Protein AF-W6MPG4-F1 (afdb_monomer_lite)

Organism: NCBI:txid1382522

Radius of gyration: 19.54 Å; chains: 1; bounding box: 28×38×53 Å

Foldseek 3Di:
DKDKDAFDWDQDPVRDTDTDGIDIDDPVPDDDDDDDPVCVPPCVPPPPDDDDDDDPDPDPDD

Sequence (62 aa):
MNVQLRDVTVTARDGAVTHVEQVFVRGSQVRFFSVPEMLKNAPMFNPNHVKPPPPIRNLRRR

pLDDT: mean 92.46, std 7.73, range [65.81, 97.94]

Secondary structure (DSSP, 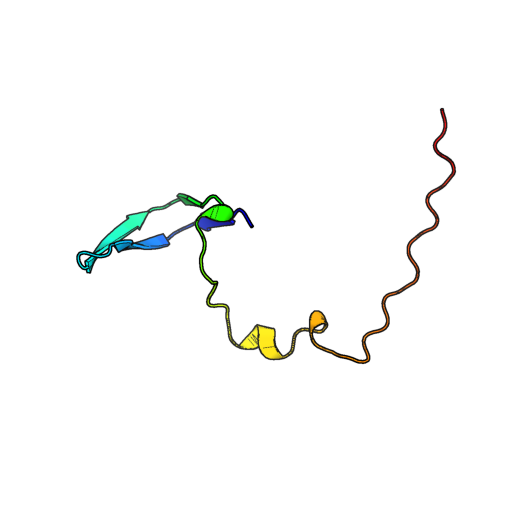8-state):
--EEEEEEEEE-TT--EEEEEEEEE-GGG-------GGGGG-GGG-TT-PPPPPP-------

Structure (mmCIF, N/CA/C/O backbone):
data_AF-W6MPG4-F1
#
_entry.id   AF-W6MPG4-F1
#
loop_
_atom_site.group_PDB
_atom_site.id
_atom_site.type_symbol
_atom_site.label_atom_id
_atom_site.label_alt_id
_atom_site.label_comp_id
_atom_site.label_asym_id
_atom_site.label_entity_id
_atom_site.label_seq_id
_atom_site.pdbx_PDB_ins_code
_atom_site.Cartn_x
_atom_site.Cartn_y
_atom_site.Cartn_z
_atom_site.occupancy
_atom_site.B_iso_or_equiv
_atom_site.auth_seq_id
_atom_site.auth_comp_id
_atom_site.auth_asym_id
_atom_site.auth_atom_id
_atom_site.pdbx_PDB_model_num
ATOM 1 N N . MET A 1 1 ? 2.086 10.156 -3.122 1.00 93.25 1 MET A N 1
ATOM 2 C CA . MET A 1 1 ? 1.686 8.738 -3.254 1.00 93.25 1 MET A CA 1
ATOM 3 C C . MET A 1 1 ? 0.566 8.417 -2.266 1.00 93.25 1 MET A C 1
ATOM 5 O O . MET A 1 1 ? 0.789 7.692 -1.309 1.00 93.25 1 MET A O 1
ATOM 9 N N . ASN A 1 2 ? -0.608 9.039 -2.422 1.00 96.62 2 ASN A N 1
ATOM 10 C CA . ASN A 1 2 ? -1.741 8.735 -1.539 1.00 96.62 2 ASN A CA 1
ATOM 11 C C . ASN A 1 2 ? -2.270 7.339 -1.873 1.00 96.62 2 ASN A C 1
ATOM 13 O O . ASN A 1 2 ? -2.269 6.977 -3.050 1.00 96.62 2 ASN A O 1
ATOM 17 N N . VAL A 1 3 ? -2.713 6.585 -0.870 1.00 97.38 3 VAL A N 1
ATOM 18 C CA . VAL A 1 3 ? -3.211 5.218 -1.068 1.00 97.38 3 VAL A CA 1
ATOM 19 C C . VAL A 1 3 ? -4.486 5.012 -0.271 1.00 97.38 3 VAL A C 1
ATOM 21 O O . VAL A 1 3 ? -4.577 5.419 0.886 1.00 97.38 3 VAL A O 1
ATOM 24 N N . GLN A 1 4 ? -5.459 4.371 -0.907 1.00 97.56 4 GLN A N 1
ATOM 25 C CA . GLN A 1 4 ? -6.655 3.855 -0.264 1.00 97.56 4 GLN A CA 1
ATOM 26 C C . GLN A 1 4 ? -6.532 2.336 -0.185 1.00 97.56 4 GLN A C 1
ATOM 28 O O . GLN A 1 4 ? -6.250 1.690 -1.193 1.00 97.56 4 GLN A O 1
ATOM 33 N N . LEU A 1 5 ? -6.720 1.785 1.008 1.00 97.25 5 LEU A N 1
ATOM 34 C CA . LEU A 1 5 ? -6.663 0.355 1.282 1.00 97.25 5 LEU A CA 1
ATOM 35 C C . LEU A 1 5 ? -8.003 -0.105 1.861 1.00 97.25 5 LEU A C 1
ATOM 37 O O . LEU A 1 5 ? -8.720 0.684 2.485 1.00 97.25 5 LEU A O 1
ATOM 41 N N . ARG A 1 6 ? -8.325 -1.379 1.642 1.00 97.94 6 ARG A N 1
ATOM 42 C CA . ARG A 1 6 ? -9.490 -2.058 2.213 1.00 97.94 6 ARG A CA 1
ATOM 43 C C . ARG A 1 6 ? -9.038 -3.323 2.924 1.00 97.94 6 ARG A C 1
ATOM 45 O O . ARG A 1 6 ? -8.044 -3.901 2.498 1.00 97.94 6 ARG A O 1
ATOM 52 N N . ASP A 1 7 ? -9.778 -3.702 3.959 1.00 97.94 7 ASP A N 1
ATOM 53 C CA . ASP A 1 7 ? -9.518 -4.874 4.799 1.00 97.94 7 ASP A CA 1
ATOM 54 C C . ASP A 1 7 ? -8.062 -4.926 5.296 1.00 97.94 7 ASP A C 1
ATOM 56 O O . ASP A 1 7 ? -7.229 -5.724 4.865 1.00 97.94 7 ASP A O 1
ATOM 60 N N . VAL A 1 8 ? -7.719 -3.961 6.149 1.00 97.06 8 VAL A N 1
ATOM 61 C CA . VAL A 1 8 ? -6.342 -3.705 6.575 1.00 97.06 8 VAL A CA 1
ATOM 62 C C . VAL A 1 8 ? -6.132 -4.192 7.996 1.00 97.06 8 VAL A C 1
ATOM 64 O O . VAL A 1 8 ? -6.885 -3.844 8.902 1.00 97.06 8 VAL A O 1
ATOM 67 N N . THR A 1 9 ? -5.042 -4.925 8.202 1.00 97.69 9 THR A N 1
ATOM 68 C CA . THR A 1 9 ? -4.496 -5.196 9.534 1.00 97.69 9 THR A CA 1
ATOM 69 C C . THR A 1 9 ? -3.425 -4.155 9.842 1.00 97.69 9 THR A C 1
ATOM 71 O O . THR A 1 9 ? -2.412 -4.079 9.145 1.00 97.69 9 THR A O 1
ATOM 74 N N . VAL A 1 10 ? -3.652 -3.323 10.855 1.00 96.44 10 VAL A N 1
ATOM 75 C CA . VAL A 1 10 ? -2.717 -2.279 11.280 1.00 96.44 10 VAL A CA 1
ATOM 76 C C . VAL A 1 10 ? -1.976 -2.754 12.519 1.00 96.44 10 VAL A C 1
ATOM 78 O O . VAL A 1 10 ? -2.598 -3.111 13.513 1.00 96.44 10 VAL A O 1
ATOM 81 N N . THR A 1 11 ? -0.646 -2.708 12.471 1.00 97.25 11 THR A N 1
ATOM 82 C CA . THR A 1 11 ? 0.213 -2.935 13.638 1.00 97.25 11 THR A CA 1
ATOM 83 C C . THR A 1 11 ? 0.834 -1.612 14.065 1.00 97.25 11 THR A C 1
ATOM 85 O O . THR A 1 11 ? 1.595 -0.998 13.309 1.00 97.25 11 THR A O 1
ATOM 88 N N . ALA A 1 12 ? 0.492 -1.150 15.264 1.00 95.94 12 ALA A N 1
ATOM 89 C CA . ALA A 1 12 ? 1.069 0.054 15.848 1.00 95.94 12 ALA A CA 1
ATOM 90 C C . ALA A 1 12 ? 2.456 -0.226 16.461 1.00 95.94 12 ALA A C 1
ATOM 92 O O . ALA A 1 12 ? 2.911 -1.365 16.552 1.00 95.94 12 ALA A O 1
ATOM 93 N N . ARG A 1 13 ? 3.185 0.834 16.838 1.00 96.06 13 ARG A N 1
ATOM 94 C CA . ARG A 1 13 ? 4.572 0.717 17.341 1.00 96.06 13 ARG A CA 1
ATOM 95 C C . ARG A 1 13 ? 4.680 0.001 18.686 1.00 96.06 13 ARG A C 1
ATOM 97 O O . ARG A 1 13 ? 5.738 -0.526 19.002 1.00 96.06 13 ARG A O 1
ATOM 104 N N . ASP A 1 14 ? 3.609 0.034 19.461 1.00 96.75 14 ASP A N 1
ATOM 105 C CA . ASP A 1 14 ? 3.424 -0.690 20.717 1.00 96.75 14 ASP A CA 1
ATOM 106 C C . ASP A 1 14 ? 3.068 -2.173 20.499 1.00 96.75 14 ASP A C 1
ATOM 108 O O . ASP A 1 14 ? 2.971 -2.927 21.461 1.00 96.75 14 ASP A O 1
ATOM 112 N N . GLY A 1 15 ? 2.900 -2.601 19.243 1.00 96.88 15 GLY A N 1
ATOM 113 C CA . GLY A 1 15 ? 2.545 -3.967 18.871 1.00 96.88 15 GLY A CA 1
ATOM 114 C C . GLY A 1 15 ? 1.041 -4.238 18.855 1.00 96.88 15 GLY A C 1
ATOM 115 O O . GLY A 1 15 ? 0.647 -5.358 18.531 1.00 96.88 15 GLY A O 1
ATOM 116 N N . ALA A 1 16 ? 0.193 -3.249 19.158 1.00 97.56 16 ALA A N 1
ATOM 117 C CA . ALA A 1 16 ? -1.252 -3.424 19.083 1.00 97.56 16 ALA A CA 1
ATOM 118 C C . ALA A 1 16 ? -1.687 -3.691 17.635 1.00 97.56 16 ALA A C 1
ATOM 120 O O . ALA A 1 16 ? -1.261 -2.995 16.706 1.00 97.56 16 ALA A O 1
ATOM 121 N N . VAL A 1 17 ? -2.545 -4.699 17.455 1.00 97.94 17 VAL A N 1
ATOM 122 C CA . VAL A 1 17 ? -3.078 -5.105 16.151 1.00 97.94 17 VAL A CA 1
ATOM 123 C C . VAL A 1 17 ? -4.558 -4.767 16.081 1.00 97.94 17 VAL A C 1
ATOM 125 O O . VAL A 1 17 ? -5.332 -5.165 16.950 1.00 97.94 17 VAL A O 1
ATOM 128 N N . THR A 1 18 ? -4.957 -4.042 15.041 1.00 97.38 18 THR A N 1
ATOM 129 C CA . THR A 1 18 ? -6.357 -3.685 14.794 1.00 97.38 18 THR A CA 1
ATOM 130 C C . THR A 1 18 ? -6.745 -3.972 13.350 1.00 97.38 18 THR A C 1
ATOM 132 O O . THR A 1 18 ? -5.936 -3.835 12.432 1.00 97.38 18 THR A O 1
ATOM 135 N N . HIS A 1 19 ? -8.000 -4.372 13.149 1.00 97.44 19 HIS A N 1
ATOM 136 C CA . HIS A 1 19 ? -8.590 -4.508 11.821 1.00 97.44 19 HIS A CA 1
ATOM 137 C C . HIS A 1 19 ? -9.378 -3.252 11.465 1.00 97.44 19 HIS A C 1
ATOM 139 O O . HIS A 1 19 ? -10.148 -2.739 12.279 1.00 97.44 19 HIS A O 1
ATOM 145 N N . VAL A 1 20 ? -9.187 -2.765 10.241 1.00 96.81 20 VAL A N 1
ATOM 146 C CA . VAL A 1 20 ? -9.871 -1.585 9.715 1.00 96.81 20 VAL A CA 1
ATOM 147 C C . VAL A 1 20 ? -10.395 -1.888 8.318 1.00 96.81 20 VAL A C 1
ATOM 149 O O . VAL A 1 20 ? -9.627 -2.233 7.421 1.00 96.81 20 VAL A O 1
ATOM 152 N N . GLU A 1 21 ? -11.700 -1.719 8.108 1.00 97.62 21 GLU A N 1
ATOM 153 C CA . GLU A 1 21 ? -12.335 -2.024 6.819 1.00 97.62 21 GLU A CA 1
ATOM 154 C C . GLU A 1 21 ? -11.831 -1.134 5.679 1.00 97.62 21 GLU A C 1
ATOM 156 O O . GLU A 1 21 ? -11.653 -1.605 4.556 1.00 97.62 21 GLU A O 1
ATOM 161 N N . GLN A 1 22 ? -11.589 0.153 5.943 1.00 97.06 22 GLN A N 1
ATOM 162 C CA . GLN A 1 22 ? -11.126 1.102 4.936 1.00 97.06 22 GLN A CA 1
ATOM 163 C C . GLN A 1 22 ? -10.205 2.162 5.543 1.00 97.06 22 GLN A C 1
ATOM 165 O O . GLN A 1 22 ? -10.542 2.800 6.538 1.00 97.06 22 GLN A O 1
ATOM 170 N N . VAL A 1 23 ? -9.062 2.405 4.896 1.00 97.00 23 VAL A N 1
ATOM 171 C CA . VAL A 1 23 ? -8.079 3.417 5.315 1.00 97.00 23 VAL A CA 1
ATOM 172 C C . VAL A 1 23 ? -7.630 4.242 4.115 1.00 97.00 23 VAL A C 1
ATOM 174 O O . VAL A 1 23 ? -7.432 3.717 3.020 1.00 97.00 23 VAL A O 1
ATOM 177 N N . PHE A 1 24 ? -7.422 5.541 4.329 1.00 97.19 24 PHE A N 1
ATOM 178 C CA . PHE A 1 24 ? -6.759 6.423 3.374 1.00 97.19 24 PHE A CA 1
ATOM 179 C C . PHE A 1 24 ? -5.496 7.019 3.997 1.00 97.19 24 PHE A C 1
ATOM 181 O O . PHE A 1 24 ? -5.563 7.721 5.006 1.00 97.19 24 PHE A O 1
ATOM 188 N N . VAL A 1 25 ? -4.341 6.761 3.384 1.00 96.56 25 VAL A N 1
ATOM 189 C CA . VAL A 1 25 ? -3.040 7.254 3.848 1.00 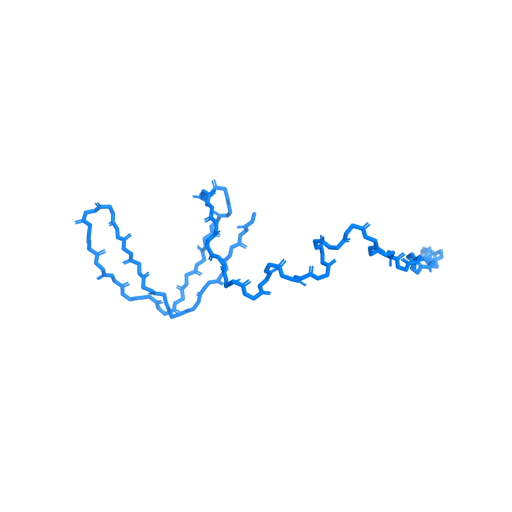96.56 25 VAL A CA 1
ATOM 190 C C . VAL A 1 25 ? -2.545 8.354 2.919 1.00 96.56 25 VAL A C 1
ATOM 192 O O . VAL A 1 25 ? -2.431 8.176 1.701 1.00 96.56 25 VAL A O 1
ATOM 195 N N . ARG A 1 26 ? -2.189 9.504 3.500 1.00 97.62 26 ARG A N 1
ATOM 196 C CA . ARG A 1 26 ? -1.504 10.575 2.772 1.00 97.62 26 ARG A CA 1
ATOM 197 C C . ARG A 1 26 ? -0.087 10.127 2.431 1.00 97.62 26 ARG A C 1
ATOM 199 O O . ARG A 1 26 ? 0.705 9.791 3.306 1.00 97.62 26 ARG A O 1
ATOM 206 N N . GLY A 1 27 ? 0.278 10.235 1.161 1.00 96.94 27 GLY A N 1
ATOM 207 C CA . GLY A 1 27 ? 1.538 9.711 0.649 1.00 96.94 27 GLY A CA 1
ATOM 208 C C . GLY A 1 27 ? 2.802 10.322 1.230 1.00 96.94 27 GLY A C 1
ATOM 209 O O . GLY A 1 27 ? 3.839 9.681 1.181 1.00 96.94 27 GLY A O 1
ATOM 210 N N . SER A 1 28 ? 2.732 11.532 1.789 1.00 97.94 28 SER A N 1
ATOM 211 C CA . SER A 1 28 ? 3.881 12.147 2.464 1.00 97.94 28 SER A CA 1
ATOM 212 C C . SER A 1 28 ? 4.245 11.464 3.787 1.00 97.94 28 SER A C 1
ATOM 214 O O . SER A 1 28 ? 5.295 11.763 4.337 1.00 97.94 28 SER A O 1
ATOM 216 N N . GLN A 1 29 ? 3.384 10.590 4.319 1.00 96.19 29 GLN A N 1
ATOM 217 C CA . GLN A 1 29 ? 3.641 9.834 5.550 1.00 96.19 29 GLN A CA 1
ATOM 218 C C . GLN A 1 29 ? 4.190 8.425 5.275 1.00 96.19 29 GLN A C 1
ATOM 220 O O . GLN A 1 29 ? 4.609 7.737 6.204 1.00 96.19 29 GLN A O 1
ATOM 225 N N . VAL A 1 30 ? 4.199 7.981 4.014 1.00 97.19 30 VAL A N 1
ATOM 226 C CA . VAL A 1 30 ? 4.648 6.634 3.649 1.00 97.19 30 VAL A CA 1
ATOM 227 C C . VAL A 1 30 ? 6.165 6.605 3.494 1.00 97.19 30 VAL A C 1
ATOM 229 O O . VAL A 1 30 ? 6.738 7.448 2.810 1.00 97.19 30 VAL A O 1
ATOM 232 N N . ARG A 1 31 ? 6.811 5.608 4.111 1.00 96.50 31 ARG A N 1
ATOM 233 C CA . ARG A 1 31 ? 8.263 5.392 4.008 1.00 96.50 31 ARG A CA 1
ATOM 234 C C . ARG A 1 31 ? 8.637 4.495 2.832 1.00 96.50 31 ARG A C 1
ATOM 236 O O . ARG A 1 31 ? 9.509 4.844 2.050 1.00 96.50 31 ARG A O 1
ATOM 243 N N . PHE A 1 32 ? 7.981 3.345 2.715 1.00 97.31 32 PHE A N 1
ATOM 244 C CA . PHE A 1 32 ? 8.174 2.395 1.625 1.00 97.31 32 PHE A CA 1
ATOM 245 C C . PHE A 1 32 ? 6.912 1.549 1.441 1.00 97.31 32 PHE A C 1
ATOM 247 O O . PHE A 1 32 ? 6.028 1.546 2.298 1.00 97.31 32 PHE A O 1
ATOM 254 N N . PHE A 1 33 ? 6.851 0.823 0.328 1.00 96.25 33 PHE A N 1
ATOM 255 C CA . PHE A 1 33 ? 5.829 -0.180 0.057 1.00 96.25 33 PHE A CA 1
ATOM 256 C C . PHE A 1 33 ? 6.504 -1.537 -0.116 1.00 96.25 33 PHE A C 1
ATOM 258 O O . PHE A 1 33 ? 7.494 -1.639 -0.838 1.00 96.25 33 PHE A O 1
ATOM 265 N N . SER A 1 34 ? 5.960 -2.566 0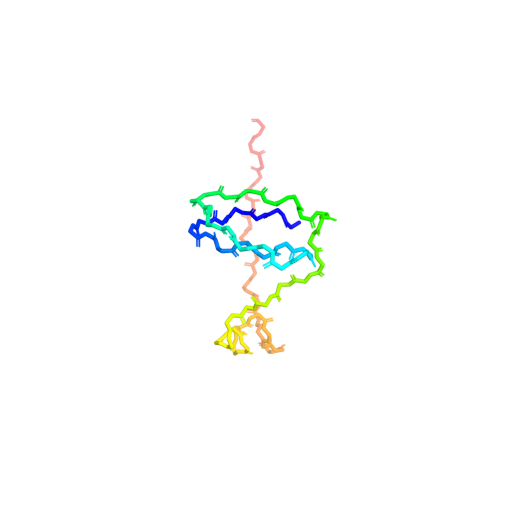.528 1.00 96.31 34 SER A N 1
ATOM 266 C CA . SER A 1 34 ? 6.257 -3.954 0.180 1.00 96.31 34 SER A CA 1
ATOM 267 C C . SER A 1 34 ? 5.173 -4.432 -0.776 1.00 96.31 34 SER A C 1
ATOM 269 O O . SER A 1 34 ? 3.986 -4.285 -0.482 1.00 96.31 34 SER A O 1
ATOM 271 N N . VAL A 1 35 ? 5.570 -4.934 -1.941 1.00 95.75 35 VAL A N 1
ATOM 272 C CA . VAL A 1 35 ? 4.659 -5.329 -3.021 1.00 95.75 35 VAL A CA 1
ATOM 273 C C . VAL A 1 35 ? 4.891 -6.792 -3.405 1.00 95.75 35 VAL A C 1
ATOM 275 O O . VAL A 1 35 ? 5.958 -7.328 -3.105 1.00 95.75 35 VAL A O 1
ATOM 278 N N . PRO A 1 36 ? 3.927 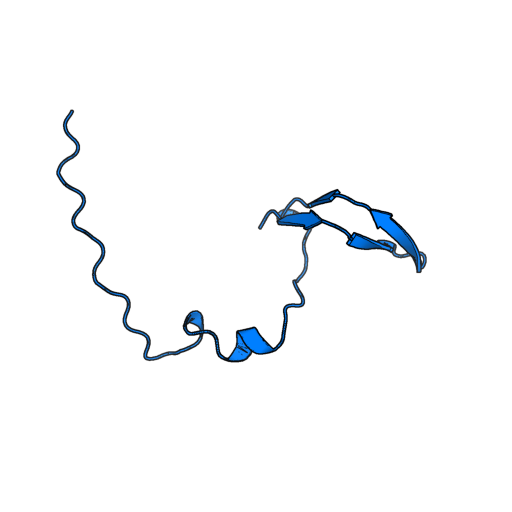-7.459 -4.067 1.00 97.94 36 PRO A N 1
ATOM 279 C CA . PRO A 1 36 ? 4.078 -8.857 -4.454 1.00 97.94 36 PRO A CA 1
ATOM 280 C C . PRO A 1 36 ? 5.291 -9.099 -5.357 1.00 97.94 36 PRO A C 1
ATOM 282 O O . PRO A 1 36 ? 5.567 -8.320 -6.272 1.00 97.94 36 PRO A O 1
ATOM 285 N N . GLU A 1 37 ? 5.951 -10.242 -5.163 1.00 96.38 37 GLU A N 1
ATOM 286 C CA . GLU A 1 37 ? 7.153 -10.628 -5.913 1.00 96.38 37 GLU A CA 1
AT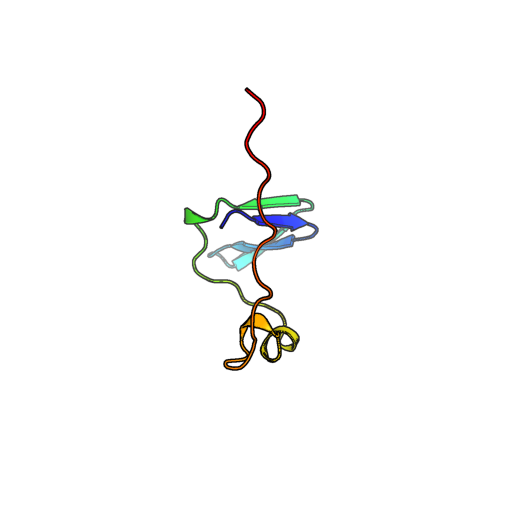OM 287 C C . GLU A 1 37 ? 6.921 -10.684 -7.434 1.00 96.38 37 GLU A C 1
ATOM 289 O O . GLU A 1 37 ? 7.829 -10.405 -8.212 1.00 96.38 37 GLU A O 1
ATOM 294 N N . MET A 1 38 ? 5.696 -10.976 -7.879 1.00 96.38 38 MET A N 1
ATOM 295 C CA . MET A 1 38 ? 5.330 -11.057 -9.301 1.00 96.38 38 MET A CA 1
ATOM 296 C C . MET A 1 38 ? 5.669 -9.781 -10.086 1.00 96.38 38 MET A C 1
ATOM 298 O O . MET A 1 38 ? 5.969 -9.850 -11.279 1.00 96.38 38 MET A O 1
ATOM 302 N N . LEU A 1 39 ? 5.674 -8.619 -9.422 1.00 95.56 39 LEU A N 1
ATOM 303 C CA . LEU A 1 39 ? 6.004 -7.347 -10.061 1.00 95.56 39 LEU A CA 1
ATOM 304 C C . LEU A 1 39 ? 7.482 -7.224 -10.447 1.00 95.56 39 LEU A C 1
ATOM 306 O O . LEU A 1 39 ? 7.807 -6.343 -11.240 1.00 95.56 39 LEU A O 1
ATOM 310 N N . LYS A 1 40 ? 8.369 -8.114 -9.978 1.00 93.44 40 LYS A N 1
ATOM 311 C CA . LYS A 1 40 ? 9.791 -8.100 -10.363 1.00 93.44 40 LYS A CA 1
ATOM 312 C C . LYS A 1 40 ? 10.006 -8.216 -11.877 1.00 93.44 40 LYS A C 1
ATOM 314 O O . LYS A 1 40 ? 10.954 -7.652 -12.405 1.00 93.44 40 LYS A O 1
ATOM 319 N N . ASN A 1 41 ? 9.096 -8.903 -12.571 1.00 91.25 41 ASN A N 1
ATOM 320 C CA . ASN A 1 41 ? 9.147 -9.126 -14.019 1.00 91.25 41 ASN A CA 1
ATOM 321 C C . ASN A 1 41 ? 8.247 -8.152 -14.802 1.00 91.25 41 ASN A C 1
ATOM 323 O O . ASN A 1 41 ? 7.961 -8.385 -15.977 1.00 91.25 41 ASN A O 1
ATOM 327 N N . ALA A 1 42 ? 7.736 -7.093 -14.163 1.00 93.62 42 ALA A N 1
ATOM 328 C CA . ALA A 1 42 ? 6.835 -6.156 -14.822 1.00 93.62 42 ALA A CA 1
ATOM 329 C C . ALA A 1 42 ? 7.529 -5.456 -16.010 1.00 93.62 42 ALA A C 1
ATOM 331 O O . ALA A 1 42 ? 8.706 -5.097 -15.918 1.00 93.62 42 ALA A O 1
ATOM 332 N N . PRO A 1 43 ? 6.801 -5.169 -17.108 1.00 91.62 43 PRO A N 1
ATOM 333 C CA . PRO A 1 43 ? 7.379 -4.571 -18.316 1.00 91.62 43 PRO A CA 1
ATOM 334 C C . PRO A 1 43 ? 7.984 -3.184 -18.071 1.00 91.62 43 PRO A C 1
ATOM 336 O O . PRO A 1 43 ? 8.862 -2.761 -18.815 1.00 91.62 43 PRO A O 1
ATOM 339 N N . MET A 1 44 ? 7.561 -2.491 -17.008 1.00 91.31 44 MET A N 1
ATOM 340 C CA . MET A 1 44 ? 8.134 -1.206 -16.595 1.00 91.31 44 MET A CA 1
ATOM 341 C C . MET A 1 44 ? 9.615 -1.298 -16.203 1.00 91.31 44 MET A C 1
ATOM 343 O O . MET A 1 44 ? 10.304 -0.284 -16.244 1.00 91.31 44 MET A O 1
ATOM 347 N N . PHE A 1 45 ? 10.103 -2.488 -15.843 1.00 92.12 45 PHE A N 1
ATOM 348 C CA . PHE A 1 45 ? 11.507 -2.733 -15.507 1.00 92.12 45 PHE A CA 1
ATOM 349 C C . PHE A 1 45 ? 12.328 -3.267 -16.692 1.00 92.12 45 PHE A C 1
ATOM 351 O O . PHE A 1 45 ? 13.519 -3.522 -16.541 1.00 92.12 45 PHE A O 1
ATOM 358 N N . ASN A 1 46 ? 11.723 -3.438 -17.874 1.00 91.56 46 ASN A N 1
ATOM 359 C CA . ASN A 1 46 ? 12.430 -3.914 -19.059 1.00 91.56 46 ASN A CA 1
ATOM 360 C C . ASN A 1 46 ? 13.185 -2.750 -19.741 1.00 91.56 46 ASN A C 1
ATOM 362 O O . ASN A 1 46 ? 12.534 -1.829 -20.243 1.00 91.56 46 ASN A O 1
ATOM 366 N N . PRO A 1 47 ? 14.532 -2.791 -19.825 1.00 88.12 47 PRO A N 1
ATOM 367 C CA . PRO A 1 47 ? 15.325 -1.711 -20.420 1.00 88.12 47 PRO A CA 1
ATOM 368 C C . PRO A 1 47 ? 15.072 -1.529 -21.923 1.00 88.12 47 PRO A C 1
ATOM 370 O O . PRO A 1 47 ? 15.261 -0.436 -22.447 1.00 88.12 47 PRO A O 1
ATOM 373 N N . ASN A 1 48 ? 14.601 -2.572 -22.609 1.00 91.06 48 ASN A N 1
ATOM 374 C CA . ASN A 1 48 ? 14.354 -2.554 -24.051 1.00 91.06 48 ASN A CA 1
ATOM 375 C C . ASN A 1 48 ? 12.896 -2.205 -24.397 1.00 91.06 48 ASN A C 1
ATOM 377 O O . ASN A 1 48 ? 12.487 -2.327 -25.552 1.00 91.06 48 ASN A O 1
ATOM 381 N N . HIS A 1 49 ? 12.077 -1.814 -23.414 1.00 87.69 49 HIS A N 1
ATOM 382 C CA . HIS A 1 49 ? 10.676 -1.492 -23.656 1.00 87.69 49 HIS A CA 1
ATOM 383 C C . HIS A 1 49 ? 10.528 -0.159 -24.404 1.00 87.69 49 HIS A C 1
ATOM 385 O O . HIS A 1 49 ? 10.730 0.921 -23.847 1.00 87.69 49 HIS A O 1
ATOM 391 N N . VAL A 1 50 ? 10.124 -0.234 -25.672 1.00 86.75 50 VAL A N 1
ATOM 392 C CA . VAL A 1 50 ? 9.844 0.942 -26.502 1.00 86.75 50 VAL A CA 1
ATOM 393 C C . VAL A 1 50 ? 8.409 1.402 -26.252 1.00 86.75 50 VAL A C 1
ATOM 395 O O . VAL A 1 50 ? 7.457 0.671 -26.527 1.00 86.75 50 VAL A O 1
ATOM 398 N N . LYS A 1 51 ? 8.237 2.627 -25.738 1.00 84.06 51 LYS A N 1
ATOM 399 C CA . LYS A 1 51 ? 6.907 3.240 -25.619 1.00 84.06 51 LYS A CA 1
ATOM 400 C C . LYS A 1 51 ? 6.405 3.639 -27.015 1.00 84.06 51 LYS A C 1
ATOM 402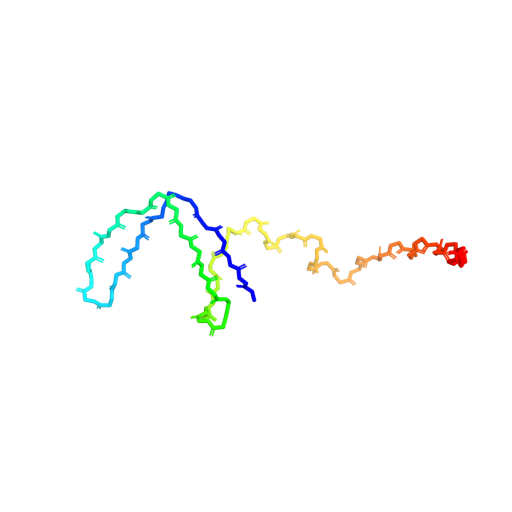 O O . LYS A 1 51 ? 7.174 4.242 -27.764 1.00 84.06 51 LYS A O 1
ATOM 407 N N . PRO A 1 52 ? 5.139 3.358 -27.370 1.00 86.81 52 PRO A N 1
ATOM 408 C CA . PRO A 1 52 ? 4.571 3.841 -28.623 1.00 86.81 52 PRO A CA 1
ATOM 409 C C . PRO A 1 52 ? 4.547 5.380 -28.647 1.00 86.81 52 PRO A C 1
ATOM 411 O O . PRO A 1 52 ? 4.459 6.005 -27.581 1.00 86.81 52 PRO A O 1
ATOM 414 N N . PRO A 1 53 ? 4.619 6.009 -29.835 1.00 87.38 53 PRO A N 1
ATOM 415 C CA . PRO A 1 53 ? 4.532 7.458 -29.942 1.00 87.38 53 PRO A CA 1
ATOM 416 C C . PRO A 1 53 ? 3.196 7.948 -29.359 1.00 87.38 53 PRO A C 1
ATOM 418 O O . PRO A 1 53 ? 2.160 7.309 -29.578 1.00 87.38 53 PRO A O 1
ATOM 421 N N . PRO A 1 54 ? 3.193 9.057 -28.595 1.00 88.50 54 PRO A N 1
ATOM 422 C CA . PRO A 1 54 ? 1.967 9.584 -28.020 1.00 88.50 54 PRO A CA 1
ATOM 423 C C . PRO A 1 54 ? 0.993 9.984 -29.138 1.00 88.50 54 PRO A C 1
ATOM 425 O O . PRO A 1 54 ? 1.426 10.472 -30.186 1.00 88.50 54 PRO A O 1
ATOM 428 N N . PRO A 1 55 ? -0.323 9.814 -28.933 1.00 88.12 55 PRO A N 1
ATOM 429 C CA . PRO A 1 55 ? -1.308 10.246 -29.913 1.00 88.12 55 PRO A CA 1
ATOM 430 C C . PRO A 1 55 ? -1.204 11.759 -30.138 1.00 88.12 55 PRO A C 1
ATOM 432 O O . PRO A 1 55 ? -1.046 12.533 -29.189 1.00 88.12 55 PRO A O 1
ATOM 435 N N . ILE A 1 56 ? -1.316 12.189 -31.397 1.00 85.12 56 ILE A N 1
ATOM 436 C CA . ILE A 1 56 ? -1.321 13.610 -31.752 1.00 85.12 56 ILE A CA 1
ATOM 437 C C . ILE A 1 56 ? -2.578 14.236 -31.142 1.00 85.12 56 ILE A C 1
ATOM 439 O O . ILE A 1 56 ? -3.705 13.931 -31.534 1.00 85.12 56 ILE A O 1
ATOM 443 N N . ARG A 1 57 ? -2.394 15.114 -30.152 1.00 80.06 57 ARG A N 1
ATOM 444 C CA . ARG A 1 57 ? -3.490 15.905 -29.593 1.00 80.06 57 ARG A CA 1
ATOM 445 C C . ARG A 1 57 ? -3.943 16.887 -30.672 1.00 80.06 57 ARG A C 1
ATOM 447 O O . ARG A 1 57 ? -3.220 17.833 -30.972 1.00 80.06 57 ARG A O 1
ATOM 454 N N . ASN A 1 58 ? -5.126 16.662 -31.242 1.00 78.19 58 ASN A N 1
ATOM 455 C CA . ASN A 1 58 ? -5.751 17.610 -32.165 1.00 78.19 58 ASN A CA 1
ATOM 456 C C . ASN A 1 58 ? -5.757 19.024 -31.564 1.00 78.19 58 ASN A C 1
ATOM 458 O O . ASN A 1 58 ? -5.873 19.188 -30.342 1.00 78.19 58 ASN A O 1
ATOM 462 N N . LEU A 1 59 ? -5.643 20.038 -32.428 1.00 77.06 59 LEU A N 1
ATOM 463 C CA . LEU A 1 59 ? -5.654 21.443 -32.030 1.00 77.06 59 LEU A CA 1
ATOM 464 C C . LEU A 1 59 ? -6.878 21.696 -31.139 1.00 77.06 59 LEU A C 1
ATOM 466 O O . LEU A 1 59 ? -8.006 21.391 -31.531 1.00 77.06 59 LEU A O 1
ATOM 470 N N . ARG A 1 60 ? -6.652 22.202 -29.919 1.00 66.81 60 ARG A N 1
ATOM 471 C CA . ARG A 1 60 ? -7.721 22.581 -28.986 1.00 66.81 60 ARG A CA 1
ATOM 472 C C . ARG A 1 60 ? -8.671 23.516 -29.745 1.00 66.81 60 ARG A C 1
ATOM 474 O O . ARG A 1 60 ? -8.280 24.643 -30.038 1.00 66.81 60 ARG A O 1
ATOM 481 N N . ARG A 1 61 ? -9.881 23.055 -30.094 1.00 67.06 61 ARG A N 1
ATOM 482 C CA . ARG A 1 61 ? -10.934 23.961 -30.569 1.00 67.06 61 ARG A CA 1
ATOM 483 C C . ARG A 1 61 ? -11.187 24.946 -29.425 1.00 67.06 61 ARG A C 1
ATOM 485 O O . ARG A 1 61 ? -11.466 24.506 -28.309 1.00 67.06 61 ARG A O 1
ATOM 492 N N . ARG A 1 62 ? -10.904 26.224 -29.693 1.00 65.81 62 ARG A N 1
ATOM 493 C CA . ARG A 1 62 ? -11.250 27.349 -28.821 1.00 65.81 62 ARG A CA 1
ATOM 494 C C . ARG A 1 62 ? -12.759 27.422 -28.662 1.00 65.81 62 ARG A C 1
ATOM 496 O O . ARG A 1 62 ? -13.447 27.096 -29.654 1.00 65.81 62 ARG A O 1
#

InterPro domains:
  IPR001163 Sm domain, eukaryotic/archaea-type [PF01423] (1-34)
  IPR010920 LSM domain superfamily [SSF50182] (1-58)
  IPR027141 Like-Sm (LSM) domain containing protein, LSm4/SmD1/SmD3 [PTHR23338] (1-50)